Protein AF-A0A4Y7KKK0-F1 (afdb_monomer_lite)

Radius of gyration: 32.41 Å; chains: 1; bounding box: 44×60×90 Å

Structure (mmCIF, N/CA/C/O backbone):
data_AF-A0A4Y7KKK0-F1
#
_entry.id   AF-A0A4Y7KKK0-F1
#
loop_
_atom_site.group_PDB
_atom_site.id
_atom_site.type_symbol
_atom_site.label_atom_id
_atom_site.label_alt_id
_atom_site.label_comp_id
_atom_site.label_asym_id
_atom_site.label_entity_id
_atom_site.label_seq_id
_atom_site.pdbx_PDB_ins_code
_atom_site.Cartn_x
_atom_site.Cartn_y
_atom_site.Cartn_z
_atom_site.occupancy
_atom_site.B_iso_or_equiv
_atom_site.auth_seq_id
_atom_site.auth_comp_id
_atom_site.auth_asym_id
_atom_site.auth_atom_id
_atom_site.pdbx_PDB_model_num
ATOM 1 N N . MET A 1 1 ? -24.915 5.237 59.604 1.00 38.25 1 MET A N 1
ATOM 2 C CA . MET A 1 1 ? -25.639 6.409 60.140 1.00 38.25 1 MET A CA 1
ATOM 3 C C . MET A 1 1 ? -24.804 6.992 61.271 1.00 38.25 1 MET A C 1
ATOM 5 O O . MET A 1 1 ? -24.841 6.468 62.370 1.00 38.25 1 MET A O 1
ATOM 9 N N . VAL A 1 2 ? -23.975 7.997 60.977 1.00 40.25 2 VAL A N 1
ATOM 10 C CA . VAL A 1 2 ? -23.164 8.719 61.972 1.00 40.25 2 VAL A CA 1
ATOM 11 C C . VAL A 1 2 ? -23.581 10.183 61.883 1.00 40.25 2 VAL A C 1
ATOM 13 O O . VAL A 1 2 ? -23.564 10.764 60.800 1.00 40.25 2 VAL A O 1
ATOM 16 N N . ARG A 1 3 ? -24.056 10.735 63.002 1.00 37.75 3 ARG A N 1
ATOM 17 C CA . ARG A 1 3 ? -24.546 12.111 63.133 1.00 37.75 3 ARG A CA 1
ATOM 18 C C . ARG A 1 3 ? -23.500 12.983 63.840 1.00 37.75 3 ARG A C 1
ATOM 20 O O . ARG A 1 3 ? -23.104 12.661 64.949 1.00 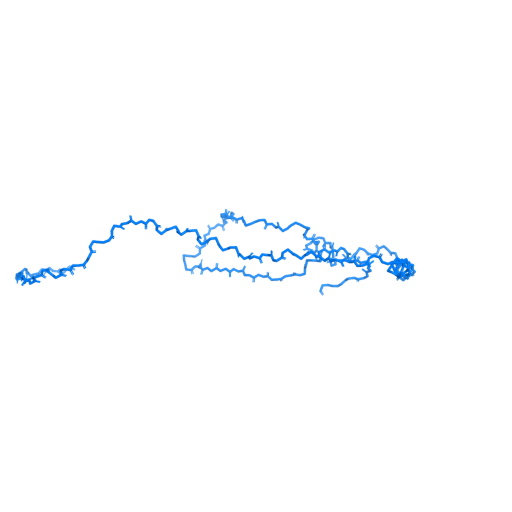37.75 3 ARG A O 1
ATOM 27 N N . CYS A 1 4 ? -23.196 14.096 63.172 1.00 40.72 4 CYS A N 1
ATOM 28 C CA . CYS A 1 4 ? -23.126 15.489 63.640 1.00 40.72 4 CYS A CA 1
ATOM 29 C C . CYS A 1 4 ? -22.112 15.980 64.692 1.00 40.72 4 CYS A C 1
ATOM 31 O O . CYS A 1 4 ? -22.060 15.507 65.819 1.00 40.72 4 CYS A O 1
ATOM 33 N N . GLY A 1 5 ? -21.534 17.138 64.337 1.00 35.50 5 GLY A N 1
ATOM 34 C CA . GLY A 1 5 ? -21.193 18.276 65.206 1.00 35.50 5 GLY A CA 1
ATOM 35 C C . GLY A 1 5 ? -19.880 18.937 64.760 1.00 35.50 5 GLY A C 1
ATOM 36 O O . GLY A 1 5 ? -18.941 18.219 64.456 1.00 35.50 5 GLY A O 1
ATOM 37 N N . SER A 1 6 ? -19.672 20.252 64.672 1.00 40.47 6 SER A N 1
ATOM 38 C CA . SER A 1 6 ? -20.491 21.474 64.704 1.00 40.47 6 SER A CA 1
ATOM 39 C C . SER A 1 6 ? -19.532 22.656 64.405 1.00 40.47 6 SER A C 1
ATOM 41 O O . SER A 1 6 ? -18.361 22.597 64.763 1.00 40.47 6 SER A O 1
ATOM 43 N N . SER A 1 7 ? -20.049 23.699 63.749 1.00 42.81 7 SER A N 1
ATOM 44 C CA . SER A 1 7 ? -19.520 25.060 63.456 1.00 42.81 7 SER A CA 1
ATOM 45 C C . SER A 1 7 ? -18.621 25.715 64.536 1.00 42.81 7 SER A C 1
ATOM 47 O O . SER A 1 7 ? -18.945 25.576 65.712 1.00 42.81 7 SER A O 1
ATOM 49 N N . SER A 1 8 ? -17.511 26.434 64.260 1.00 38.34 8 SER A N 1
ATOM 50 C CA . SER A 1 8 ? -17.324 27.849 63.784 1.00 38.34 8 SER A CA 1
ATOM 51 C C . SER A 1 8 ? -15.899 28.333 64.227 1.00 38.34 8 SER A C 1
ATOM 53 O O . SER A 1 8 ? -15.303 27.594 65.012 1.00 38.34 8 SER A O 1
ATOM 55 N N . PRO A 1 9 ? -15.345 29.549 63.931 1.00 44.34 9 PRO A N 1
ATOM 56 C CA . PRO A 1 9 ? -15.662 30.613 62.961 1.00 44.34 9 PRO A CA 1
ATOM 57 C C . PRO A 1 9 ? -14.439 31.095 62.106 1.00 44.34 9 PRO A C 1
ATOM 59 O O . PRO A 1 9 ? -13.352 30.526 62.124 1.00 44.34 9 PRO A O 1
ATOM 62 N N . ALA A 1 10 ? -14.668 32.169 61.341 1.00 37.78 10 ALA A N 1
ATOM 63 C CA . ALA A 1 10 ? -13.849 32.803 60.303 1.00 37.78 10 ALA A CA 1
ATOM 64 C C . ALA A 1 10 ? -12.434 33.298 60.685 1.00 37.78 10 ALA A C 1
ATOM 66 O O . ALA A 1 10 ? -12.212 33.839 61.767 1.00 37.78 10 ALA A O 1
ATOM 67 N N . ARG A 1 11 ? -11.517 33.263 59.701 1.00 34.06 11 ARG A N 1
ATOM 68 C CA . ARG A 1 11 ? -10.278 34.056 59.680 1.00 34.06 11 ARG A CA 1
ATOM 69 C C . ARG A 1 11 ? -10.260 34.962 58.448 1.00 34.06 11 ARG A C 1
ATOM 71 O O . ARG A 1 11 ? -10.188 34.494 57.318 1.00 34.06 11 ARG A O 1
ATOM 78 N N . SER A 1 12 ? -10.351 36.260 58.710 1.00 42.84 12 SER A N 1
ATOM 79 C CA . SER A 1 12 ? -10.061 37.348 57.777 1.00 42.84 12 SER A CA 1
ATOM 80 C C . SER A 1 12 ? -8.548 37.496 57.612 1.00 42.84 12 SER A C 1
ATOM 82 O O . SER A 1 12 ? -7.839 37.557 58.618 1.00 42.84 12 SER A O 1
ATOM 84 N N . SER A 1 13 ? -8.072 37.596 56.369 1.00 42.56 13 SER A N 1
ATOM 85 C CA . SER A 1 13 ? -6.795 38.242 56.039 1.00 42.56 13 SER A CA 1
ATOM 86 C C . SER A 1 13 ? -6.674 38.486 54.527 1.00 42.56 13 SER A C 1
ATOM 88 O O . SER A 1 13 ? -6.376 37.560 53.786 1.00 42.56 13 SER A O 1
ATOM 90 N N . GLN A 1 14 ? -6.916 39.752 54.152 1.00 35.53 14 GLN A N 1
ATOM 91 C CA . GLN A 1 14 ? -6.275 40.579 53.104 1.00 35.53 14 GLN A CA 1
ATOM 92 C C . GLN A 1 14 ? -6.290 40.114 51.621 1.00 35.53 14 GLN A C 1
ATOM 94 O O . GLN A 1 14 ? -5.858 39.007 51.314 1.00 35.53 14 GLN A O 1
ATOM 99 N N . PRO A 1 15 ? -6.679 40.996 50.673 1.00 37.75 15 PRO A N 1
ATOM 100 C CA . PRO A 1 15 ? -6.421 40.824 49.246 1.00 37.75 15 PRO A CA 1
ATOM 101 C C . PRO A 1 15 ? -5.128 41.548 48.821 1.00 37.75 15 PRO A C 1
ATOM 103 O O . PRO A 1 15 ? -5.037 42.768 48.940 1.00 37.75 15 PRO A O 1
ATOM 106 N N . GLU A 1 16 ? -4.158 40.822 48.260 1.00 33.94 16 GLU A N 1
ATOM 107 C CA . GLU A 1 16 ? -3.034 41.411 47.515 1.00 33.94 16 GLU A CA 1
ATOM 108 C C . GLU A 1 16 ? -3.202 41.185 46.005 1.00 33.94 16 GLU A C 1
ATOM 110 O O . GLU A 1 16 ? -3.036 40.093 45.477 1.00 33.94 16 GLU A O 1
ATOM 115 N N . ASN A 1 17 ? -3.673 42.259 45.374 1.00 33.28 17 ASN A N 1
ATOM 116 C CA . ASN A 1 17 ? -3.195 42.951 44.175 1.00 33.28 17 ASN A CA 1
ATOM 117 C C . ASN A 1 17 ? -2.610 42.238 42.932 1.00 33.28 17 ASN A C 1
ATOM 119 O O . ASN A 1 17 ? -1.743 41.377 42.997 1.00 33.28 17 ASN A O 1
ATOM 123 N N . HIS A 1 18 ? -2.963 42.871 41.802 1.00 35.34 18 HIS A N 1
ATOM 124 C CA . HIS A 1 18 ? -2.342 42.855 40.467 1.00 35.34 18 HIS A CA 1
ATOM 125 C C . HIS A 1 18 ? -2.610 41.582 39.641 1.00 35.34 18 HIS A C 1
ATOM 127 O O . HIS A 1 18 ? -2.267 40.481 40.025 1.00 35.34 18 HIS A O 1
ATOM 133 N N . ASN A 1 19 ? -3.219 41.621 38.458 1.00 42.88 19 ASN A N 1
ATOM 134 C CA . ASN A 1 19 ? -3.153 42.626 37.409 1.00 42.88 19 ASN A CA 1
ATOM 135 C C . ASN A 1 19 ? -4.317 42.354 36.438 1.00 42.88 19 ASN A C 1
ATOM 137 O O . ASN A 1 19 ? -4.524 41.217 36.012 1.00 42.88 19 ASN A O 1
ATOM 141 N N . GLN A 1 20 ? -5.077 43.390 36.094 1.00 44.00 20 GLN A N 1
ATOM 142 C CA . GLN A 1 20 ? -6.008 43.353 34.974 1.00 44.00 20 GLN A CA 1
ATOM 143 C C . GLN A 1 20 ? -5.197 43.307 33.685 1.00 44.00 20 GLN A C 1
ATOM 145 O O . GLN A 1 20 ? -4.608 44.310 33.292 1.00 44.00 20 GLN A O 1
ATOM 150 N N . GLN A 1 21 ? -5.214 42.170 32.995 1.00 42.44 21 GLN A N 1
ATOM 151 C CA . GLN A 1 21 ? -5.042 42.162 31.549 1.00 42.44 21 GLN A CA 1
ATOM 152 C C . GLN A 1 21 ? -6.179 41.372 30.921 1.00 42.44 21 GLN A C 1
ATOM 154 O O . GLN A 1 21 ? -6.343 40.167 31.105 1.00 42.44 21 GLN A O 1
ATOM 159 N N . SER A 1 22 ? -7.009 42.157 30.248 1.00 35.72 22 SER A N 1
ATOM 160 C CA . SER A 1 22 ? -8.179 41.782 29.491 1.00 35.72 22 SER A CA 1
ATOM 161 C C . SER A 1 22 ? -7.895 40.665 28.501 1.00 35.72 22 SER A C 1
ATOM 163 O O . SER A 1 22 ? -6.865 40.631 27.827 1.00 35.72 22 SER A O 1
ATOM 165 N N . ALA A 1 23 ? -8.896 39.800 28.385 1.00 45.03 23 ALA A N 1
ATOM 166 C CA . ALA A 1 23 ? -9.053 38.835 27.322 1.00 45.03 23 ALA A CA 1
ATOM 167 C C . ALA A 1 23 ? -8.759 39.462 25.952 1.00 45.03 23 ALA A C 1
ATOM 169 O O . ALA A 1 23 ? -9.477 40.343 25.483 1.00 45.03 23 ALA A O 1
ATOM 170 N N . THR A 1 24 ? -7.733 38.949 25.286 1.00 34.22 24 THR A N 1
ATOM 171 C CA . THR A 1 24 ? -7.689 38.900 23.828 1.00 34.22 24 THR A CA 1
ATOM 172 C C . THR A 1 24 ? -7.405 37.456 23.449 1.00 34.22 24 THR A C 1
ATOM 174 O O . THR A 1 24 ? -6.568 36.785 24.049 1.00 34.22 24 THR A O 1
ATOM 177 N N . ALA A 1 25 ? -8.253 36.948 22.561 1.00 39.34 25 ALA A N 1
ATOM 178 C CA . ALA A 1 25 ? -8.426 35.544 22.253 1.00 39.34 25 ALA A CA 1
ATOM 179 C C . ALA A 1 25 ? -7.094 34.842 21.959 1.00 39.34 25 ALA A C 1
ATOM 181 O O . ALA A 1 25 ? -6.378 35.207 21.029 1.00 39.34 25 ALA A O 1
ATOM 182 N N . ILE A 1 26 ? -6.809 33.782 22.717 1.00 39.91 26 ILE A N 1
ATOM 183 C CA . ILE A 1 26 ? -5.877 32.755 22.269 1.00 39.91 26 ILE A CA 1
ATOM 184 C C . ILE A 1 26 ? -6.581 32.078 21.096 1.00 39.91 26 ILE A C 1
ATOM 186 O O . ILE A 1 26 ? -7.479 31.258 21.283 1.00 39.91 26 ILE A O 1
ATOM 190 N N . SER A 1 27 ? -6.206 32.460 19.881 1.00 43.06 27 SER A N 1
ATOM 191 C CA . SER A 1 27 ? -6.481 31.687 18.682 1.00 43.06 27 SER A CA 1
ATOM 192 C C . SER A 1 27 ? -5.754 30.350 18.813 1.00 43.06 27 SER A C 1
ATOM 194 O O . SER A 1 27 ? -4.627 30.165 18.362 1.00 43.06 27 SER A O 1
ATOM 196 N N . THR A 1 28 ? -6.396 29.380 19.462 1.00 46.03 28 THR A N 1
ATOM 197 C CA . THR A 1 28 ? -6.054 27.972 19.280 1.00 46.03 28 THR A CA 1
ATOM 198 C C . THR A 1 28 ? -6.558 27.535 17.915 1.00 46.03 28 THR A C 1
ATOM 200 O O . THR A 1 28 ? -7.519 26.781 17.818 1.00 46.03 28 THR A O 1
ATOM 203 N N . ASP A 1 29 ? -5.885 27.990 16.864 1.00 42.81 29 ASP A N 1
ATOM 204 C CA . ASP A 1 29 ? -5.753 27.178 15.666 1.00 42.81 29 ASP A CA 1
ATOM 205 C C . ASP A 1 29 ? -4.379 26.517 15.724 1.00 42.81 29 ASP A C 1
ATOM 207 O O . ASP A 1 29 ? -3.402 26.938 15.109 1.00 42.81 29 ASP A O 1
ATOM 211 N N . ARG A 1 30 ? -4.279 25.473 16.555 1.00 45.09 30 ARG A N 1
ATOM 212 C CA . ARG A 1 30 ? -3.227 24.477 16.359 1.00 45.09 30 ARG A CA 1
ATOM 213 C C . ARG A 1 30 ? -3.688 23.575 15.227 1.00 45.09 30 ARG A C 1
ATOM 215 O O . ARG A 1 30 ? -4.012 22.411 15.456 1.00 45.09 30 ARG A O 1
ATOM 222 N N . SER A 1 31 ? -3.691 24.134 14.019 1.00 44.31 31 SER A N 1
ATOM 223 C CA . SER A 1 31 ? -3.611 23.360 12.796 1.00 44.31 31 SER A CA 1
ATOM 224 C C . SER A 1 31 ? -2.353 22.510 12.922 1.00 44.31 31 SER A C 1
ATOM 226 O O . SER A 1 31 ? -1.219 22.980 12.805 1.00 44.31 31 SER A O 1
ATOM 228 N N . ARG A 1 32 ? -2.549 21.240 13.277 1.00 49.19 32 ARG A N 1
ATOM 229 C CA . ARG A 1 32 ? -1.542 20.200 13.108 1.00 49.19 32 ARG A CA 1
ATOM 230 C C . ARG A 1 32 ? -1.440 19.937 11.610 1.00 49.19 32 ARG A C 1
ATOM 232 O O . ARG A 1 32 ? -1.809 18.872 11.130 1.00 49.19 32 ARG A O 1
ATOM 239 N N . GLU A 1 33 ? -0.934 20.918 10.872 1.00 48.38 33 GLU A N 1
ATOM 240 C CA . GLU A 1 33 ? -0.367 20.710 9.552 1.00 48.38 33 GLU A CA 1
ATOM 241 C C . GLU A 1 33 ? 0.902 19.883 9.755 1.00 48.38 33 GLU A C 1
ATOM 243 O O . GLU A 1 33 ? 2.026 20.384 9.828 1.00 48.38 33 GLU A O 1
ATOM 248 N N . GLY A 1 34 ? 0.710 18.569 9.883 1.00 52.16 34 GLY A N 1
ATOM 249 C CA . GLY A 1 34 ? 1.717 17.607 9.474 1.00 52.16 34 GLY A CA 1
ATOM 250 C C . GLY A 1 34 ? 1.974 17.887 8.004 1.00 52.16 34 GLY A C 1
ATOM 251 O O . GLY A 1 34 ? 1.229 17.438 7.140 1.00 52.16 34 GLY A O 1
ATOM 252 N N . ARG A 1 35 ? 2.948 18.759 7.741 1.00 60.53 35 ARG A N 1
ATOM 253 C CA . ARG A 1 35 ? 3.246 19.293 6.420 1.00 60.53 35 ARG A CA 1
ATOM 254 C C . ARG A 1 35 ? 3.723 18.124 5.560 1.00 60.53 35 ARG A C 1
ATOM 256 O O . ARG A 1 35 ? 4.904 17.786 5.581 1.00 60.53 35 ARG A O 1
ATOM 263 N N . ILE A 1 36 ? 2.804 17.472 4.847 1.00 67.50 36 ILE A N 1
ATOM 264 C CA . ILE A 1 36 ? 3.148 16.518 3.794 1.00 67.50 36 ILE A CA 1
ATOM 265 C C . ILE A 1 36 ? 3.989 17.323 2.809 1.00 67.50 36 ILE A C 1
ATOM 267 O O . ILE A 1 36 ? 3.488 18.226 2.138 1.00 67.50 36 ILE A O 1
ATOM 271 N N . LEU A 1 37 ? 5.299 17.073 2.798 1.00 71.44 37 LEU A N 1
ATOM 272 C CA . LEU A 1 37 ? 6.195 17.743 1.871 1.00 71.44 37 LEU A CA 1
ATOM 273 C C . LEU A 1 37 ? 5.770 17.310 0.473 1.00 71.44 37 LEU A C 1
ATOM 275 O O . LEU A 1 37 ? 5.862 16.131 0.134 1.00 71.44 37 LEU A O 1
ATOM 279 N N . SER A 1 38 ? 5.263 18.257 -0.314 1.00 76.62 38 SER A N 1
ATOM 280 C CA . SER A 1 38 ? 4.949 18.004 -1.714 1.00 76.62 38 SER A CA 1
ATOM 281 C C . SER A 1 38 ? 6.248 17.623 -2.418 1.00 76.62 38 SER A C 1
ATOM 283 O O . SER A 1 38 ? 7.136 18.456 -2.613 1.00 76.62 38 SER A O 1
ATOM 285 N N . VAL A 1 39 ? 6.401 16.333 -2.712 1.00 75.94 39 VAL A N 1
ATOM 286 C CA . VAL A 1 39 ? 7.543 15.822 -3.462 1.00 75.94 39 VAL A CA 1
ATOM 287 C C . VAL A 1 39 ? 7.283 16.152 -4.927 1.00 75.94 39 VAL A C 1
ATOM 289 O O . VAL A 1 39 ? 6.474 15.491 -5.572 1.00 75.94 39 VAL A O 1
ATOM 292 N N . ASP A 1 40 ? 7.963 17.178 -5.435 1.00 83.38 40 ASP A N 1
ATOM 293 C CA . ASP A 1 40 ? 7.965 17.557 -6.852 1.00 83.38 40 ASP A CA 1
ATOM 294 C C . ASP A 1 40 ? 9.274 17.082 -7.511 1.00 83.38 40 ASP A C 1
ATOM 296 O O . ASP A 1 40 ? 10.278 17.809 -7.524 1.00 83.38 40 ASP A O 1
ATOM 300 N N . PRO A 1 41 ? 9.343 15.823 -7.986 1.00 83.75 41 PRO A N 1
ATOM 301 C CA . PRO A 1 41 ? 10.535 15.338 -8.657 1.00 83.75 41 PRO A CA 1
ATOM 302 C C . PRO A 1 41 ? 10.706 16.070 -9.993 1.00 83.75 41 PRO A C 1
ATOM 304 O O . PRO A 1 41 ? 9.761 16.225 -10.761 1.00 83.75 41 PRO A O 1
ATOM 307 N N . LYS A 1 42 ? 11.946 16.443 -10.328 1.00 88.38 42 LYS A N 1
ATOM 308 C CA . LYS A 1 42 ? 12.313 17.011 -11.637 1.00 88.38 42 LYS A CA 1
ATOM 309 C C . LYS A 1 42 ? 13.035 15.957 -12.485 1.00 88.38 42 LYS A C 1
ATOM 311 O O . LYS A 1 42 ? 14.266 15.994 -12.579 1.00 88.38 42 LYS A O 1
ATOM 316 N N . PRO A 1 43 ? 12.320 14.976 -13.069 1.00 83.00 43 PRO A N 1
ATOM 317 C CA . PRO A 1 43 ? 12.952 13.922 -13.846 1.00 83.00 43 PRO A CA 1
ATOM 318 C C . PRO A 1 43 ? 13.583 14.498 -15.116 1.00 83.00 43 PRO A C 1
ATOM 320 O O . PRO A 1 43 ? 12.941 15.201 -15.898 1.00 83.00 43 PRO A O 1
ATOM 323 N N . LYS A 1 44 ? 14.848 14.154 -15.358 1.00 83.38 44 LYS A N 1
ATOM 324 C CA . LYS A 1 44 ? 15.536 14.476 -16.611 1.00 83.38 44 LYS A CA 1
ATOM 325 C C . LYS A 1 44 ? 15.145 13.435 -17.662 1.00 83.38 44 LYS A C 1
ATOM 327 O O . LYS A 1 44 ? 15.703 12.343 -17.695 1.00 83.38 44 LYS A O 1
ATOM 332 N N . LYS A 1 45 ? 14.169 13.759 -18.512 1.00 77.06 45 LYS A N 1
ATOM 333 C CA . LYS A 1 45 ? 13.724 12.885 -19.612 1.00 77.06 45 LYS A CA 1
ATOM 334 C C . LYS A 1 45 ? 14.732 12.934 -20.766 1.00 77.06 45 LYS A C 1
ATOM 336 O O . LYS A 1 45 ? 14.638 13.796 -21.634 1.00 77.06 45 LYS A O 1
ATOM 341 N N . GLY A 1 46 ? 15.710 12.032 -20.753 1.00 88.19 46 GLY A N 1
ATOM 342 C CA . GLY A 1 46 ? 16.709 11.883 -21.817 1.00 88.19 46 GLY A CA 1
ATOM 343 C C . GLY A 1 46 ? 16.383 10.741 -22.785 1.00 88.19 46 GLY A C 1
ATOM 344 O O . GLY A 1 46 ? 15.563 9.876 -22.495 1.00 88.19 46 GLY A O 1
ATOM 345 N N . ASN A 1 47 ? 17.064 10.687 -23.932 1.00 91.88 47 ASN A N 1
ATOM 346 C CA . ASN A 1 47 ? 16.915 9.570 -24.879 1.00 91.88 47 ASN A CA 1
ATOM 347 C C . ASN A 1 47 ? 17.366 8.229 -24.273 1.00 91.88 47 ASN A C 1
ATOM 349 O O . ASN A 1 47 ? 16.788 7.192 -24.581 1.00 91.88 47 ASN A O 1
ATOM 353 N N . ALA A 1 48 ? 18.349 8.264 -23.369 1.00 91.88 48 ALA A N 1
ATOM 354 C CA . ALA A 1 48 ? 18.818 7.084 -22.655 1.00 91.88 48 ALA A CA 1
ATOM 355 C C . ALA A 1 48 ? 17.729 6.465 -21.764 1.00 91.88 48 ALA A C 1
ATOM 357 O O . ALA A 1 48 ? 17.585 5.249 -21.769 1.00 91.88 48 ALA A O 1
ATOM 358 N N . SER A 1 49 ? 16.920 7.269 -21.055 1.00 91.12 49 SER A N 1
ATOM 359 C CA . SER A 1 49 ? 15.862 6.719 -20.191 1.00 91.12 49 SER A CA 1
ATOM 360 C C . SER A 1 49 ? 14.832 5.953 -21.018 1.00 91.12 49 SER A C 1
ATOM 362 O O . SER A 1 49 ? 14.528 4.814 -20.703 1.00 91.12 49 SER A O 1
ATOM 364 N N . LYS A 1 50 ? 14.408 6.520 -22.155 1.00 91.75 50 LYS A N 1
ATOM 365 C CA . LYS A 1 50 ? 13.475 5.856 -23.076 1.00 91.75 50 LYS A CA 1
ATOM 366 C C . LYS A 1 50 ? 14.021 4.529 -23.604 1.00 91.75 50 LYS A C 1
ATOM 368 O O . LYS A 1 50 ? 13.256 3.587 -23.775 1.00 91.75 50 LYS A O 1
ATOM 373 N N . PHE A 1 51 ? 15.323 4.460 -23.893 1.00 96.12 51 PHE A N 1
ATOM 374 C CA . PHE A 1 51 ? 15.957 3.215 -24.325 1.00 96.12 51 PHE A CA 1
ATOM 375 C C . PHE A 1 51 ? 15.867 2.140 -23.236 1.00 96.12 51 PHE A C 1
ATOM 377 O O . PHE A 1 51 ? 15.444 1.022 -23.525 1.00 96.12 51 PHE A O 1
ATOM 384 N N . PHE A 1 52 ? 16.202 2.489 -21.990 1.00 95.00 52 PHE A N 1
ATOM 385 C CA . PHE A 1 52 ? 16.097 1.559 -20.867 1.00 95.00 52 PHE A CA 1
ATOM 386 C C . PHE A 1 52 ? 14.648 1.156 -20.576 1.00 95.00 52 PHE A C 1
ATOM 388 O O . PHE A 1 52 ? 14.407 -0.030 -20.379 1.00 95.00 52 PHE A O 1
ATOM 395 N N . ASP A 1 53 ? 13.685 2.078 -20.671 1.00 91.94 53 ASP A N 1
ATOM 396 C CA . ASP A 1 53 ? 12.255 1.772 -20.512 1.00 91.94 53 ASP A CA 1
ATOM 397 C C . ASP A 1 53 ? 11.783 0.725 -21.548 1.00 91.94 53 ASP A C 1
ATOM 399 O O . ASP A 1 53 ? 11.023 -0.195 -21.239 1.00 91.94 53 ASP A O 1
ATOM 403 N N . VAL A 1 54 ? 12.241 0.838 -22.805 1.00 94.69 54 VAL A N 1
ATOM 404 C CA . VAL A 1 54 ? 11.912 -0.125 -23.874 1.00 94.69 54 VAL A CA 1
ATOM 405 C C . VAL A 1 54 ? 12.598 -1.471 -23.643 1.00 94.69 54 VAL A C 1
ATOM 407 O O . VAL A 1 54 ? 11.965 -2.514 -23.825 1.00 94.69 54 VAL A O 1
ATOM 410 N N . LEU A 1 55 ? 13.870 -1.460 -23.235 1.00 95.81 55 LEU A N 1
ATOM 411 C CA . LEU A 1 55 ? 14.626 -2.676 -22.940 1.00 95.81 55 LEU A CA 1
ATOM 412 C C . LEU A 1 55 ? 14.020 -3.442 -21.755 1.00 95.81 55 LEU A C 1
ATOM 414 O O . LEU A 1 55 ? 13.806 -4.648 -21.865 1.00 95.81 55 LEU A O 1
ATOM 418 N N . GLU A 1 56 ? 13.675 -2.751 -20.664 1.00 93.19 56 GLU A N 1
ATOM 419 C CA . GLU A 1 56 ? 12.977 -3.331 -19.511 1.00 93.19 56 GLU A CA 1
ATOM 420 C C . GLU A 1 56 ? 11.667 -3.980 -19.954 1.00 93.19 56 GLU A C 1
ATOM 422 O O . GLU A 1 56 ? 11.415 -5.147 -19.658 1.00 93.19 56 GLU A O 1
ATOM 427 N N . LYS A 1 57 ? 10.856 -3.261 -20.738 1.00 90.12 57 LYS A N 1
ATOM 428 C CA . LYS A 1 57 ? 9.578 -3.782 -21.229 1.00 90.12 57 LYS A CA 1
ATOM 429 C C . LYS A 1 57 ? 9.748 -5.045 -22.075 1.00 90.12 57 LYS A C 1
ATOM 431 O O . LYS A 1 57 ? 8.905 -5.940 -21.995 1.00 90.12 57 LYS A O 1
ATOM 436 N N . LEU A 1 58 ? 10.812 -5.131 -22.877 1.00 93.56 58 LEU A N 1
ATOM 437 C CA . LEU A 1 58 ? 11.116 -6.322 -23.670 1.00 93.56 58 LEU A CA 1
ATOM 438 C C . LEU A 1 58 ? 11.504 -7.506 -22.776 1.00 93.56 58 LEU A C 1
ATOM 440 O O . LEU A 1 58 ? 10.968 -8.598 -22.955 1.00 93.56 58 LEU A O 1
ATOM 444 N N . ILE A 1 59 ? 12.381 -7.278 -21.796 1.00 91.69 59 ILE A N 1
ATOM 445 C CA . ILE A 1 59 ? 12.833 -8.308 -20.851 1.00 91.69 59 ILE A CA 1
ATOM 446 C C . ILE A 1 59 ? 11.661 -8.806 -20.000 1.00 91.69 59 ILE A C 1
ATOM 448 O O . ILE A 1 59 ? 11.437 -10.009 -19.918 1.00 91.69 59 ILE A O 1
ATOM 452 N N . VAL A 1 60 ? 10.856 -7.902 -19.433 1.00 88.81 60 VAL A N 1
ATOM 453 C CA . VAL A 1 60 ? 9.669 -8.257 -18.639 1.00 88.81 60 VAL A CA 1
ATOM 454 C C . VAL A 1 60 ? 8.678 -9.058 -19.474 1.00 88.81 60 VAL A C 1
ATOM 456 O O . VAL A 1 60 ? 8.127 -10.036 -18.985 1.00 88.81 60 VAL A O 1
ATOM 459 N N . LYS A 1 61 ? 8.462 -8.689 -20.741 1.00 86.75 61 LYS A N 1
ATOM 460 C CA . LYS A 1 61 ? 7.572 -9.445 -21.629 1.00 86.75 61 LYS A CA 1
ATOM 461 C C . LYS A 1 61 ? 8.118 -10.835 -21.968 1.00 86.75 61 LYS A C 1
ATOM 463 O O . LYS A 1 61 ? 7.324 -11.749 -22.136 1.00 86.75 61 LYS A O 1
ATOM 468 N N . LEU A 1 62 ? 9.439 -10.987 -22.075 1.00 88.19 62 LEU A N 1
ATOM 469 C CA . LEU A 1 62 ? 10.085 -12.277 -22.328 1.00 88.19 62 LEU A CA 1
ATOM 470 C C . LEU A 1 62 ? 10.072 -13.186 -21.089 1.00 88.19 62 LEU A C 1
ATOM 472 O O . LEU A 1 62 ? 9.922 -14.392 -21.229 1.00 88.19 62 LEU A O 1
ATOM 476 N N . MET A 1 63 ? 10.248 -12.612 -19.897 1.00 83.19 63 MET A N 1
ATOM 477 C CA . MET A 1 63 ? 10.369 -13.352 -18.633 1.00 83.19 63 MET A CA 1
ATOM 478 C C . MET A 1 63 ? 9.035 -13.582 -17.915 1.00 83.19 63 MET A C 1
ATOM 480 O O . MET A 1 63 ? 8.989 -14.326 -16.938 1.00 83.19 63 MET A O 1
ATOM 484 N N . ARG A 1 64 ? 7.958 -12.909 -18.331 1.00 75.25 64 ARG A N 1
ATOM 485 C CA . ARG A 1 64 ? 6.639 -13.079 -17.722 1.00 75.25 64 ARG A CA 1
ATOM 486 C C . ARG A 1 64 ? 5.937 -14.269 -18.359 1.00 75.25 64 ARG A C 1
ATOM 488 O O . ARG A 1 64 ? 5.292 -14.129 -19.395 1.00 75.25 64 ARG A O 1
ATOM 495 N N . ASP A 1 65 ? 6.025 -15.410 -17.690 1.00 64.25 65 ASP A N 1
ATOM 496 C CA . ASP A 1 65 ? 5.134 -16.532 -17.956 1.00 64.25 65 ASP A CA 1
ATOM 497 C C . ASP A 1 65 ? 3.689 -16.108 -17.623 1.00 64.25 65 ASP A C 1
ATOM 499 O O . ASP A 1 65 ? 3.403 -15.517 -16.580 1.00 64.25 65 ASP A O 1
ATOM 503 N N . SER A 1 66 ? 2.794 -16.313 -18.583 1.00 60.31 66 SER A N 1
ATOM 504 C CA . SER A 1 66 ? 1.422 -15.796 -18.621 1.00 60.31 66 SER A CA 1
ATOM 505 C C . SER A 1 66 ? 0.527 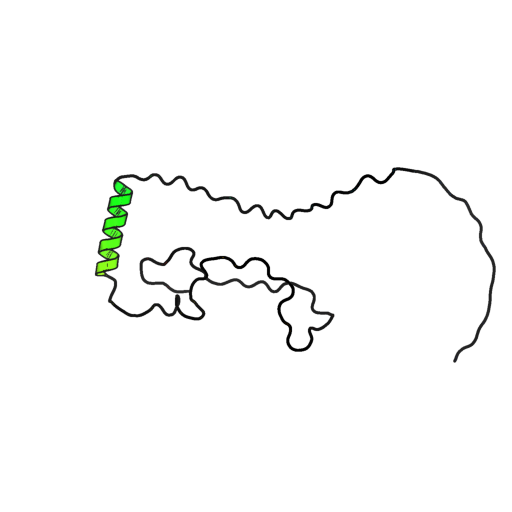-16.291 -17.465 1.00 60.31 66 SER A C 1
ATOM 507 O O . SER A 1 66 ? 0.639 -17.425 -17.010 1.00 60.31 66 SER A O 1
ATOM 509 N N . GLU A 1 67 ? -0.450 -15.448 -17.109 1.00 60.81 67 GLU A N 1
ATOM 510 C CA . GLU A 1 67 ? -1.763 -15.745 -16.494 1.00 60.81 67 GLU A CA 1
ATOM 511 C C . GLU A 1 67 ? -1.940 -16.045 -14.998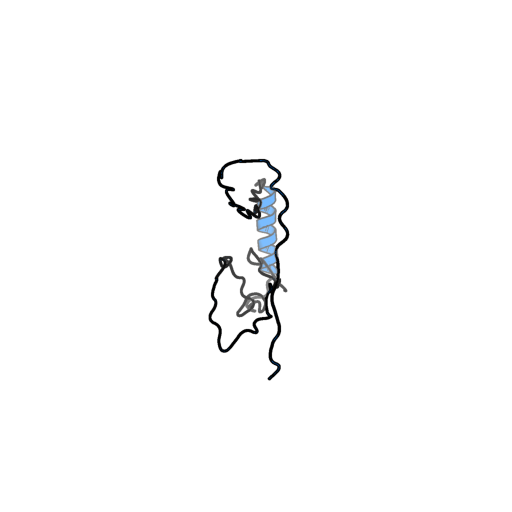 1.00 60.81 67 GLU A C 1
ATOM 513 O O . GLU A 1 67 ? -3.097 -16.107 -14.584 1.00 60.81 67 GLU A O 1
ATOM 518 N N . G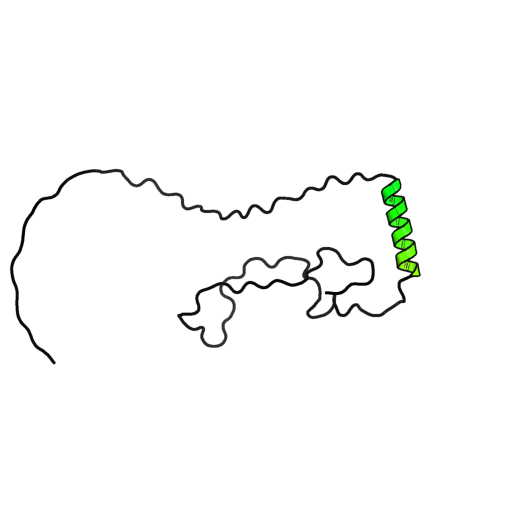LN A 1 68 ? -0.926 -16.191 -14.138 1.00 64.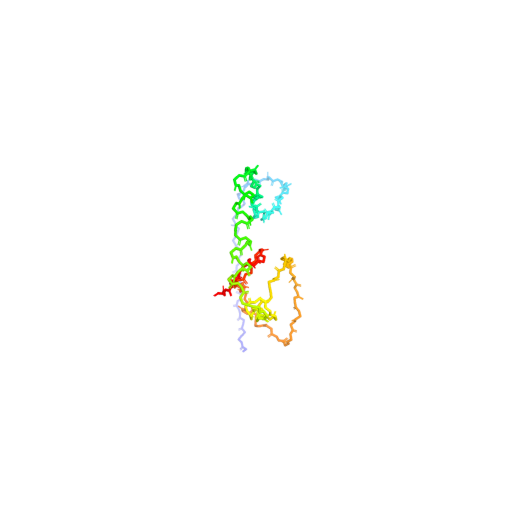88 68 GLN A N 1
ATOM 519 C CA . GLN A 1 68 ? -1.262 -16.331 -12.707 1.00 64.88 68 GLN A CA 1
ATOM 520 C C . GLN A 1 68 ? -1.567 -14.965 -12.069 1.00 64.88 68 GLN A C 1
ATOM 522 O O . GLN A 1 68 ? -0.682 -14.100 -12.035 1.00 64.88 68 GLN A O 1
ATOM 527 N N . PRO A 1 69 ? -2.799 -14.734 -11.564 1.00 73.44 69 PRO A N 1
ATOM 528 C CA . PRO A 1 69 ? -3.113 -13.510 -10.847 1.00 73.44 69 PRO A CA 1
ATOM 529 C C . PRO A 1 69 ? -2.213 -13.419 -9.617 1.00 73.44 69 PRO A C 1
ATOM 531 O O . PRO A 1 69 ? -2.054 -14.383 -8.867 1.00 73.44 69 PRO A O 1
ATOM 534 N N . ASN A 1 70 ? -1.599 -12.254 -9.409 1.00 81.56 70 ASN A N 1
ATOM 535 C CA . ASN A 1 70 ? -0.772 -12.058 -8.232 1.00 81.56 70 ASN A CA 1
ATOM 536 C C . ASN A 1 70 ? -1.668 -12.014 -6.987 1.00 81.56 70 ASN A C 1
ATOM 538 O O . ASN A 1 70 ? -2.341 -11.013 -6.743 1.00 81.56 70 ASN A O 1
ATOM 542 N N . GLN A 1 71 ? -1.636 -13.085 -6.190 1.00 87.31 71 GLN A N 1
ATOM 543 C CA . GLN A 1 71 ? -2.396 -13.198 -4.942 1.00 87.31 71 GLN A CA 1
ATOM 544 C C . GLN A 1 71 ? -2.135 -12.038 -3.967 1.00 87.31 71 GLN A C 1
ATOM 546 O O . GLN A 1 71 ? -3.042 -11.637 -3.245 1.00 87.31 71 GLN A O 1
ATOM 551 N N . TYR A 1 72 ? -0.934 -11.447 -4.003 1.00 90.44 72 TYR A N 1
ATOM 552 C CA . TYR A 1 72 ? -0.532 -10.315 -3.161 1.00 90.44 72 TYR A CA 1
ATOM 553 C C . TYR A 1 72 ? -1.076 -8.963 -3.637 1.00 90.44 72 TYR A C 1
ATOM 555 O O . TYR A 1 72 ? -0.772 -7.945 -3.031 1.00 90.44 72 TYR A O 1
ATOM 563 N N . LEU A 1 73 ? -1.830 -8.934 -4.738 1.00 90.44 73 LEU A N 1
ATOM 564 C CA . LEU A 1 73 ? -2.442 -7.727 -5.301 1.00 90.44 73 LEU A CA 1
ATOM 565 C C . LEU A 1 73 ? -3.944 -7.923 -5.562 1.00 90.44 73 LEU A C 1
ATOM 567 O O . LEU A 1 73 ? -4.517 -7.228 -6.397 1.00 90.44 73 LEU A O 1
ATOM 571 N N . SER A 1 74 ? -4.574 -8.896 -4.897 1.00 89.81 74 SER A N 1
ATOM 572 C CA . SER A 1 74 ? -5.977 -9.263 -5.119 1.00 89.81 74 SER A CA 1
ATOM 573 C C . SER A 1 74 ? -6.739 -9.436 -3.804 1.00 89.81 74 SER A C 1
ATOM 575 O O . SER A 1 74 ? -6.156 -9.802 -2.780 1.00 89.81 74 SER A O 1
ATOM 577 N N . GLY A 1 75 ? -8.053 -9.196 -3.828 1.00 89.88 75 GLY A N 1
ATOM 578 C CA . GLY A 1 75 ? -8.918 -9.358 -2.659 1.00 89.88 75 GLY A CA 1
ATOM 579 C C . GLY A 1 75 ? -8.515 -8.427 -1.513 1.00 89.88 75 GLY A C 1
ATOM 580 O O . GLY A 1 75 ? -8.390 -7.224 -1.703 1.00 89.88 75 GLY A O 1
ATOM 581 N N . LEU A 1 76 ? -8.280 -8.984 -0.321 1.00 90.62 76 LEU A N 1
ATOM 582 C CA . LEU A 1 76 ? -7.862 -8.217 0.864 1.00 90.62 76 LEU A CA 1
ATOM 583 C C . LEU A 1 76 ? -6.489 -7.539 0.710 1.00 90.62 76 LEU A C 1
ATOM 585 O O . LEU A 1 76 ? -6.176 -6.636 1.480 1.00 90.62 76 LEU A O 1
ATOM 589 N N . PHE A 1 77 ? -5.681 -7.981 -0.258 1.00 91.56 77 PHE A N 1
ATOM 590 C CA . PHE A 1 77 ? -4.358 -7.429 -0.558 1.00 91.56 77 PHE A CA 1
ATOM 591 C C . PHE A 1 77 ? -4.372 -6.506 -1.781 1.00 91.56 77 PHE A C 1
ATOM 593 O O . PHE A 1 77 ? -3.316 -6.113 -2.274 1.00 91.56 77 PHE A O 1
ATOM 600 N N . GLU A 1 78 ? -5.552 -6.184 -2.317 1.00 92.06 78 GLU A N 1
ATOM 601 C CA . GLU A 1 78 ? -5.647 -5.220 -3.404 1.00 92.06 78 GLU A CA 1
ATOM 602 C C . GLU A 1 78 ? -5.177 -3.833 -2.924 1.00 92.06 78 GLU A C 1
ATOM 604 O O . GLU A 1 78 ? -5.641 -3.352 -1.886 1.00 92.06 78 GLU A O 1
ATOM 609 N N . PRO A 1 79 ? -4.264 -3.166 -3.655 1.00 92.94 79 PRO A N 1
ATOM 610 C CA . PRO A 1 79 ? -3.774 -1.855 -3.254 1.00 92.94 79 PRO A CA 1
ATOM 611 C C . PRO A 1 79 ? -4.893 -0.813 -3.237 1.00 92.94 79 PRO A C 1
ATOM 613 O O . PRO A 1 79 ? -5.554 -0.576 -4.254 1.00 92.94 79 PRO A O 1
ATOM 616 N N . LEU A 1 80 ? -5.042 -0.116 -2.114 1.00 92.50 80 LEU A N 1
ATOM 617 C CA . LEU A 1 80 ? -5.953 1.012 -2.002 1.00 92.50 80 LEU A CA 1
ATOM 618 C C . LEU A 1 80 ? -5.324 2.239 -2.682 1.00 92.50 80 LEU A C 1
ATOM 620 O O . LEU A 1 80 ? -4.282 2.738 -2.259 1.00 92.50 80 LEU A O 1
ATOM 624 N N . ARG A 1 81 ? -5.944 2.720 -3.765 1.00 92.31 81 ARG A N 1
ATOM 625 C CA . ARG A 1 81 ? -5.407 3.829 -4.583 1.00 92.31 81 ARG A CA 1
ATOM 626 C C . ARG A 1 81 ? -5.548 5.195 -3.937 1.00 92.31 81 ARG A C 1
ATOM 628 O O . ARG A 1 81 ? -4.720 6.070 -4.181 1.00 92.31 81 ARG A O 1
ATOM 635 N N . GLU A 1 82 ? -6.603 5.363 -3.159 1.00 91.62 82 GLU A N 1
ATOM 636 C CA . GLU A 1 82 ? -6.965 6.621 -2.529 1.00 91.62 82 GLU A CA 1
ATOM 637 C C . GLU A 1 82 ? -6.963 6.432 -1.020 1.00 91.62 82 GLU A C 1
ATOM 639 O O . GLU A 1 82 ? -7.641 5.554 -0.487 1.00 91.62 82 GLU A O 1
ATOM 644 N N . GLU A 1 83 ? -6.186 7.259 -0.329 1.00 90.25 83 GLU A N 1
ATOM 645 C CA . GLU A 1 83 ? -6.169 7.261 1.128 1.00 90.25 83 GLU A CA 1
ATOM 646 C C . GLU A 1 83 ? -7.551 7.657 1.652 1.00 90.25 83 GLU A C 1
ATOM 648 O O . GLU A 1 83 ? -8.139 8.656 1.230 1.00 90.25 83 GLU A O 1
ATOM 653 N N . THR A 1 84 ? -8.078 6.867 2.585 1.00 91.00 84 THR A N 1
ATOM 654 C CA . THR A 1 84 ? -9.381 7.160 3.184 1.00 91.00 84 THR A CA 1
ATOM 655 C C . THR A 1 84 ? -9.229 8.340 4.150 1.00 91.00 84 THR A C 1
ATOM 657 O O . THR A 1 84 ? -8.379 8.280 5.041 1.00 91.00 84 THR A O 1
ATOM 660 N N . PRO A 1 85 ? -10.028 9.417 4.016 1.00 92.75 85 PRO A N 1
ATOM 661 C CA . PRO A 1 85 ? -9.962 10.539 4.946 1.00 92.75 85 PRO A CA 1
ATOM 662 C C . PRO A 1 85 ? -10.373 10.097 6.361 1.00 92.75 85 PRO A C 1
ATOM 664 O O . PRO A 1 85 ? -11.071 9.092 6.506 1.00 92.75 85 PRO A O 1
ATOM 667 N N . PRO A 1 86 ? -10.001 10.847 7.415 1.00 93.81 86 PRO A N 1
ATOM 668 C CA . PRO A 1 86 ? -10.402 10.524 8.782 1.00 93.81 86 PRO A CA 1
ATOM 669 C C . PRO A 1 86 ? -11.922 10.346 8.909 1.00 93.81 86 PRO A C 1
ATOM 671 O O . PRO A 1 86 ? -12.686 11.263 8.601 1.00 93.81 86 PRO A O 1
ATOM 674 N N . GLN A 1 87 ? -12.358 9.173 9.380 1.00 94.19 87 GLN A N 1
ATOM 675 C CA . GLN A 1 87 ? -13.773 8.855 9.588 1.00 94.19 87 GLN A CA 1
ATOM 676 C C . GLN A 1 87 ? -14.093 8.784 11.087 1.00 94.19 87 GLN A C 1
ATOM 678 O O . GLN A 1 87 ? -13.780 7.780 11.733 1.00 94.19 87 GLN A O 1
ATOM 683 N N . PRO A 1 88 ? -14.695 9.836 11.673 1.00 94.81 88 PRO A N 1
ATOM 684 C CA . PRO A 1 88 ? -15.114 9.804 13.067 1.00 94.81 88 PRO A CA 1
ATOM 685 C C . PRO A 1 88 ? -16.400 8.983 13.241 1.00 94.81 88 PRO A C 1
ATOM 687 O O . PRO A 1 88 ? -17.184 8.826 12.307 1.00 94.81 88 PRO A O 1
ATOM 690 N N . ASN A 1 89 ? -16.662 8.537 14.473 1.00 94.81 89 ASN A N 1
ATOM 691 C CA . ASN A 1 89 ? -17.928 7.909 14.880 1.00 94.81 89 ASN A CA 1
ATOM 692 C C . ASN A 1 89 ? -18.302 6.648 14.077 1.00 94.81 89 ASN A C 1
ATOM 694 O O . ASN A 1 89 ? -19.460 6.468 13.693 1.00 94.81 89 ASN A O 1
ATOM 698 N N . LEU A 1 90 ? -17.325 5.766 13.833 1.00 95.62 90 LEU A N 1
ATOM 699 C CA . LEU A 1 90 ? -17.578 4.452 13.239 1.00 95.62 90 LEU A CA 1
ATOM 700 C C . LEU A 1 90 ? -18.624 3.674 14.054 1.00 95.62 90 LEU A C 1
ATOM 702 O O . LEU A 1 90 ? -18.685 3.778 15.280 1.00 95.62 90 LEU A O 1
ATOM 706 N N . PHE A 1 91 ? -19.448 2.882 13.365 1.00 96.81 91 PHE A N 1
ATOM 707 C CA . PHE A 1 91 ? -20.511 2.105 13.998 1.00 96.81 91 PHE A CA 1
ATOM 708 C C . PHE A 1 91 ? -19.950 1.122 15.035 1.00 96.81 91 PHE A C 1
ATOM 710 O O . PHE A 1 91 ? -19.118 0.271 14.721 1.00 96.81 91 PHE A O 1
ATOM 717 N N . VAL A 1 92 ? -20.463 1.205 16.263 1.00 96.81 92 VAL A N 1
ATOM 718 C CA . VAL A 1 92 ? -20.104 0.304 17.361 1.00 96.81 92 VAL A CA 1
ATOM 719 C C . VAL A 1 92 ? -21.230 -0.699 17.578 1.00 96.81 92 VAL A C 1
ATOM 721 O O . VAL A 1 92 ? -22.356 -0.333 17.912 1.00 96.81 92 VAL A O 1
ATOM 724 N N . LYS A 1 93 ? -20.912 -1.988 17.440 1.00 97.75 93 LYS A N 1
ATOM 725 C CA . LYS A 1 93 ? -21.796 -3.080 17.856 1.00 97.75 93 LYS A CA 1
ATOM 726 C C . LYS A 1 93 ? -21.444 -3.493 19.288 1.00 97.75 93 LYS A C 1
ATOM 728 O O . LYS A 1 93 ? -20.363 -4.027 19.514 1.00 97.75 93 LYS A O 1
ATOM 733 N N . GLY A 1 94 ? -22.361 -3.294 20.235 1.00 96.75 94 GLY A N 1
ATOM 734 C CA . GLY A 1 94 ? -22.139 -3.599 21.655 1.00 96.75 94 GLY A CA 1
ATOM 735 C C . GLY A 1 94 ? -21.677 -2.374 22.448 1.00 96.75 94 GLY A C 1
ATOM 736 O O . GLY A 1 94 ? -22.276 -1.311 22.317 1.00 96.75 94 GLY A O 1
ATOM 737 N N . TYR A 1 95 ? -20.645 -2.528 23.284 1.00 96.19 95 TYR A N 1
ATOM 738 C CA . TYR A 1 95 ? -20.151 -1.477 24.181 1.00 96.19 95 TYR A CA 1
ATOM 739 C C . TYR A 1 95 ? -18.615 -1.454 24.226 1.00 96.19 95 TYR A C 1
ATOM 741 O O . TYR A 1 95 ? -17.987 -2.504 24.362 1.00 96.19 95 TYR A O 1
ATOM 749 N N . LEU A 1 96 ? -18.018 -0.261 24.115 1.00 96.25 96 LEU A N 1
ATOM 750 C CA . LEU A 1 96 ? -16.579 -0.033 24.289 1.00 96.25 96 LEU A CA 1
ATOM 751 C C . LEU A 1 96 ? -16.285 0.309 25.763 1.00 96.25 96 LEU A C 1
ATOM 753 O O . LEU A 1 96 ? -16.985 1.156 26.313 1.00 96.25 96 LEU A O 1
ATOM 757 N N . PRO A 1 97 ? -15.268 -0.293 26.410 1.00 96.88 97 PRO A N 1
ATOM 758 C CA . PRO A 1 97 ? -14.926 0.017 27.802 1.00 96.88 97 PRO A CA 1
ATOM 759 C C . PRO A 1 97 ? -14.546 1.491 28.018 1.00 96.88 97 PRO A C 1
ATOM 761 O O . PRO A 1 97 ? -13.763 2.032 27.242 1.00 96.88 97 PRO A O 1
ATOM 764 N N . GLU A 1 98 ? -14.994 2.113 29.117 1.00 94.31 98 GLU A N 1
ATOM 765 C CA . GLU A 1 98 ? -14.716 3.539 29.413 1.00 94.31 98 GLU A CA 1
ATOM 766 C C . GLU A 1 98 ? -13.219 3.859 29.546 1.00 94.31 98 GLU A C 1
ATOM 768 O O . GLU A 1 98 ? -12.789 4.976 29.274 1.00 94.31 98 GLU A O 1
ATOM 773 N N . GLY A 1 99 ? -12.410 2.872 29.941 1.00 96.31 99 GLY A N 1
ATOM 774 C CA . GLY A 1 99 ? -10.957 3.009 30.043 1.00 96.31 99 GLY A CA 1
ATOM 775 C C . GLY A 1 99 ? -10.203 2.869 28.716 1.00 96.31 99 GLY A C 1
ATOM 776 O O . GLY A 1 99 ? -8.989 3.068 28.695 1.00 96.31 99 GLY A O 1
ATOM 777 N N . LEU A 1 100 ? -10.875 2.507 27.616 1.00 95.44 100 LEU A N 1
ATOM 778 C CA . LEU A 1 100 ? -10.238 2.317 26.312 1.00 95.44 100 LEU A CA 1
ATOM 779 C C . LEU A 1 100 ? -10.075 3.667 25.602 1.00 95.44 100 LEU A C 1
ATOM 781 O O . LEU A 1 100 ? -10.893 4.057 24.772 1.00 95.44 100 LEU A O 1
ATOM 785 N N . ASN A 1 101 ? -9.002 4.377 25.942 1.00 96.19 101 ASN A N 1
ATOM 786 C CA . ASN A 1 101 ? -8.670 5.679 25.372 1.00 96.19 101 ASN A CA 1
ATOM 787 C C . ASN A 1 101 ? -7.256 5.657 24.772 1.00 96.19 101 ASN A C 1
ATOM 789 O O . ASN A 1 101 ? -6.265 5.691 25.503 1.00 96.19 101 ASN A O 1
ATOM 793 N N . GLY A 1 102 ? -7.162 5.570 23.445 1.00 95.69 102 GLY A N 1
ATOM 794 C CA . GLY A 1 102 ? -5.894 5.518 22.721 1.00 95.69 102 GLY A CA 1
ATOM 795 C C . GLY A 1 102 ? -6.080 5.367 21.213 1.00 95.69 102 GLY A C 1
ATOM 796 O O . GLY A 1 102 ? -7.199 5.406 20.706 1.00 95.69 102 GLY A O 1
ATOM 797 N N . GLU A 1 103 ? -4.971 5.175 20.502 1.00 95.88 103 GLU A N 1
ATOM 798 C CA . GLU A 1 103 ? -4.937 5.008 19.047 1.00 95.88 103 GLU A CA 1
ATOM 799 C C . GLU A 1 103 ? -4.341 3.641 18.690 1.00 95.88 103 GLU A C 1
ATOM 801 O O . GLU A 1 103 ? -3.290 3.258 19.207 1.00 95.88 103 GLU A O 1
ATOM 806 N N . LEU A 1 104 ? -5.007 2.906 17.795 1.00 95.19 104 LEU A N 1
ATOM 807 C CA . LEU A 1 104 ? -4.458 1.696 17.188 1.00 95.19 104 LEU A CA 1
ATOM 808 C C . LEU A 1 104 ? -3.858 2.064 15.833 1.00 95.19 104 LEU A C 1
ATOM 810 O O . LEU A 1 104 ? -4.585 2.349 14.883 1.00 95.19 104 LEU A O 1
ATOM 814 N N . LEU A 1 105 ? -2.532 2.036 15.750 1.00 95.81 105 LEU A N 1
ATOM 815 C CA . LEU A 1 105 ? -1.795 2.299 14.520 1.00 95.81 105 LEU A CA 1
ATOM 816 C C . LEU A 1 105 ? -1.285 0.978 13.950 1.00 95.81 105 LEU A C 1
ATOM 818 O O . LEU A 1 105 ? -0.653 0.191 14.654 1.00 95.81 105 LEU A O 1
ATOM 822 N N . MET A 1 106 ? -1.550 0.741 12.669 1.00 95.12 106 MET A N 1
ATOM 823 C CA . MET A 1 106 ? -1.056 -0.422 11.937 1.00 95.12 106 MET A CA 1
ATOM 824 C C . MET A 1 106 ? -0.399 0.041 10.644 1.00 95.12 106 MET A C 1
ATOM 826 O O . MET A 1 106 ? -0.805 1.042 10.055 1.00 95.12 106 MET A O 1
ATOM 830 N N . ILE A 1 107 ? 0.611 -0.702 10.205 1.00 94.44 107 ILE A N 1
ATOM 831 C CA . ILE A 1 107 ? 1.246 -0.515 8.903 1.00 94.44 107 ILE A CA 1
ATOM 832 C C . ILE A 1 107 ? 1.015 -1.759 8.055 1.00 94.44 107 ILE A C 1
ATOM 834 O O . ILE A 1 107 ? 0.920 -2.870 8.577 1.00 94.44 107 ILE A O 1
ATOM 838 N N . GLY A 1 108 ? 0.945 -1.566 6.746 1.00 92.00 108 GLY A N 1
ATOM 839 C CA . GLY A 1 108 ? 0.818 -2.647 5.784 1.00 92.00 108 GLY A CA 1
ATOM 840 C C . GLY A 1 108 ? 1.324 -2.215 4.411 1.00 92.00 108 GLY A C 1
ATOM 841 O O . GLY A 1 108 ? 1.453 -1.014 4.150 1.00 92.00 108 GLY A O 1
ATOM 842 N N . PRO A 1 109 ? 1.646 -3.175 3.537 1.00 92.31 109 PRO A N 1
ATOM 843 C CA . PRO A 1 109 ? 2.035 -2.876 2.170 1.00 92.31 109 PRO A CA 1
ATOM 844 C C . PRO A 1 109 ? 0.848 -2.284 1.402 1.00 92.31 109 PRO A C 1
ATOM 846 O O . PRO A 1 109 ? -0.234 -2.861 1.366 1.00 92.31 109 PRO A O 1
ATOM 849 N N . ASN A 1 110 ? 1.068 -1.138 0.759 1.00 94.44 110 ASN A N 1
ATOM 850 C CA . ASN A 1 110 ? 0.127 -0.540 -0.185 1.00 94.44 110 ASN A CA 1
ATOM 851 C C . ASN A 1 110 ? 0.917 0.070 -1.358 1.00 94.44 110 ASN A C 1
ATOM 853 O O . ASN A 1 110 ? 1.329 1.234 -1.292 1.00 94.44 110 ASN A O 1
ATOM 857 N N . PRO A 1 111 ? 1.251 -0.711 -2.403 1.00 93.06 111 PRO A N 1
ATOM 858 C CA . PRO A 1 111 ? 2.102 -0.224 -3.480 1.00 93.06 111 PRO A CA 1
ATOM 859 C C . PRO A 1 111 ? 1.420 0.921 -4.242 1.00 93.06 111 PRO A C 1
ATOM 861 O O . PRO A 1 111 ? 0.412 0.738 -4.928 1.00 93.06 111 PRO A O 1
ATOM 864 N N . LYS A 1 112 ? 2.026 2.113 -4.164 1.00 90.06 112 LYS A N 1
ATOM 865 C CA . LYS A 1 112 ? 1.527 3.338 -4.810 1.00 90.06 112 LYS A CA 1
ATOM 866 C C . LYS A 1 112 ? 1.415 3.208 -6.332 1.00 90.06 112 LYS A C 1
ATOM 868 O O . LYS A 1 112 ? 0.481 3.730 -6.933 1.00 90.06 112 LYS A O 1
ATOM 873 N N . PHE A 1 113 ? 2.355 2.497 -6.951 1.00 90.88 113 PHE A N 1
ATOM 874 C CA . PHE A 1 113 ? 2.351 2.187 -8.379 1.00 90.88 113 PHE A CA 1
ATOM 875 C C . PHE A 1 113 ? 2.246 0.682 -8.574 1.00 90.88 113 PHE A C 1
ATOM 877 O O . PHE A 1 113 ? 2.796 -0.088 -7.787 1.00 90.88 113 PHE A O 1
ATOM 884 N N . MET A 1 114 ? 1.552 0.259 -9.630 1.00 89.69 114 MET A N 1
ATOM 885 C CA . MET A 1 114 ? 1.439 -1.163 -9.929 1.00 89.69 114 MET A CA 1
ATOM 886 C C . MET A 1 114 ? 2.802 -1.766 -10.282 1.00 89.69 114 MET A C 1
ATOM 888 O O . MET A 1 114 ? 3.505 -1.196 -11.121 1.00 89.69 114 MET A O 1
ATOM 892 N N . PRO A 1 115 ? 3.172 -2.912 -9.686 1.00 89.75 115 PRO A N 1
ATOM 893 C CA . PRO A 1 115 ? 4.418 -3.588 -10.012 1.00 89.75 115 PRO A CA 1
ATOM 894 C C . PRO A 1 115 ? 4.482 -3.992 -11.486 1.00 89.75 115 PRO A C 1
ATOM 896 O O . PRO A 1 115 ? 3.531 -4.540 -12.048 1.00 89.75 115 PRO A O 1
ATOM 899 N N . VAL A 1 116 ? 5.633 -3.745 -12.110 1.00 85.69 116 VAL A N 1
ATOM 900 C CA . VAL A 1 116 ? 5.856 -4.037 -13.532 1.00 85.69 116 VAL A CA 1
ATOM 901 C C . VAL A 1 116 ? 6.025 -5.543 -13.774 1.00 85.69 116 VAL A C 1
ATOM 903 O O . VAL A 1 116 ? 5.591 -6.040 -14.812 1.00 85.69 116 VAL A O 1
ATOM 906 N N . ALA A 1 117 ? 6.566 -6.290 -12.806 1.00 84.81 117 ALA A N 1
ATOM 907 C CA . ALA A 1 117 ? 6.816 -7.734 -12.871 1.00 84.81 117 ALA A CA 1
ATOM 908 C C . ALA A 1 117 ? 6.316 -8.450 -11.594 1.00 84.81 117 ALA A C 1
ATOM 910 O O . ALA A 1 117 ? 5.348 -8.000 -10.979 1.00 84.81 117 ALA A O 1
ATOM 911 N N . GLY A 1 118 ? 6.924 -9.584 -11.224 1.00 84.06 118 GLY A N 1
ATOM 912 C CA . GLY A 1 118 ? 6.592 -10.318 -9.998 1.00 84.06 118 GLY A CA 1
ATOM 91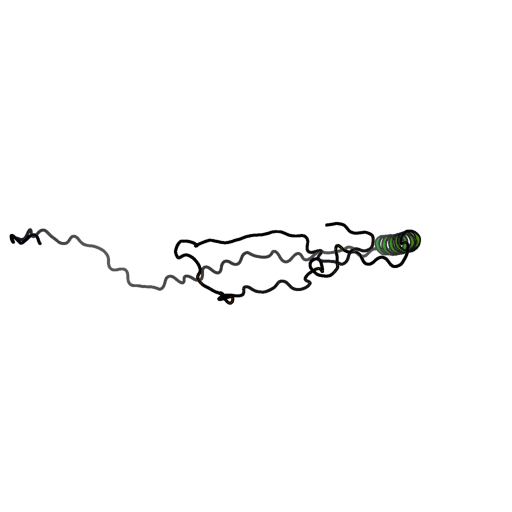3 C C . GLY A 1 118 ? 6.648 -9.423 -8.755 1.00 84.06 118 GLY A C 1
ATOM 914 O O . GLY A 1 118 ? 7.510 -8.553 -8.649 1.00 84.06 118 GLY A O 1
ATOM 915 N N . TYR A 1 119 ? 5.709 -9.620 -7.831 1.00 87.50 119 TYR A N 1
ATOM 916 C CA . TYR A 1 119 ? 5.596 -8.829 -6.606 1.00 87.50 119 TYR A CA 1
ATOM 917 C C . TYR A 1 119 ? 5.242 -9.720 -5.421 1.00 87.50 119 TYR A C 1
ATOM 919 O O . TYR A 1 119 ? 4.454 -10.652 -5.581 1.00 87.50 119 TYR A O 1
ATOM 927 N N . HIS A 1 120 ? 5.819 -9.402 -4.265 1.00 88.62 120 HIS A N 1
ATOM 928 C CA . HIS A 1 120 ? 5.601 -10.045 -2.976 1.00 88.62 120 HIS A CA 1
ATOM 929 C C . HIS A 1 120 ? 5.408 -8.959 -1.912 1.00 88.62 120 HIS A C 1
ATOM 931 O O . HIS A 1 120 ? 6.009 -7.887 -2.023 1.00 88.62 120 HIS A O 1
ATOM 937 N N . TRP A 1 121 ? 4.555 -9.243 -0.932 1.00 81.62 121 TRP A N 1
ATOM 938 C CA . TRP A 1 121 ? 4.355 -8.439 0.275 1.00 81.62 121 TRP A CA 1
ATOM 939 C C . TRP A 1 121 ? 5.482 -8.584 1.304 1.00 81.62 121 TRP A C 1
ATOM 941 O O . TRP A 1 121 ? 6.146 -9.644 1.313 1.00 81.62 121 TRP A O 1
#

Sequence (121 aa):
MVRCGSSSPARSSQPENHNQQSATAISTDRSREGRILSVDPKPKKGNASKFFDVLEKLIVKLMRDSEQPNQYLSGLFEPLREETPPQPNLFVKGYLPEGLNGELLMIGPNPKFMPVAGYHW

Foldseek 3Di:
DDDDDDDDDDDDDDDDDDDDDDDDDPPPPPPPCPPPPPDDDDDDDDPVVVVVVVVVLVVQVVPDDDDDDQPCCDDVNNADQDDDPDDPDPDDDDDDDPPPDDDDDDDDDHDNDDDSHDDDD

pLDDT: mean 75.01, std 22.85, range [33.28, 97.75]

Organism: Papaver somniferum (NCBI:txid3469)

Secondary structure (DSSP, 8-state):
----------------------------------------------HHHHHHHHHHHHHHHHH--S----GGGSGGGS--SSPPPP--S---SS---TT--S---------SS--SS----